Protein AF-F9EKE8-F1 (afdb_monomer_lite)

Foldseek 3Di:
DDPVVVCCVVPVVVGDDDDDCVVPDDDDDFDDDDPVQFDQPEDAFDDDPDPHGPGHHNDDRDPPDD

Structure (mmCIF, N/CA/C/O backbone):
data_AF-F9EKE8-F1
#
_entry.id   AF-F9EKE8-F1
#
loop_
_atom_site.group_PDB
_atom_site.id
_atom_site.type_symbol
_atom_site.label_atom_id
_atom_site.label_alt_id
_atom_site.label_comp_id
_atom_site.label_asym_id
_atom_site.label_entity_id
_atom_site.label_seq_id
_atom_site.pdbx_PDB_ins_code
_atom_site.Cartn_x
_atom_site.Cartn_y
_atom_site.Cartn_z
_atom_site.occupancy
_atom_site.B_iso_or_equiv
_atom_site.auth_seq_id
_atom_site.auth_comp_id
_atom_site.auth_asym_id
_atom_site.auth_atom_id
_atom_site.pdbx_PDB_model_num
ATOM 1 N N . MET A 1 1 ? -2.149 9.105 30.338 1.00 73.94 1 MET A N 1
ATOM 2 C CA . MET A 1 1 ? -2.805 9.040 29.020 1.00 73.94 1 MET A CA 1
ATOM 3 C C . MET A 1 1 ? -1.730 9.236 27.975 1.00 73.94 1 MET A C 1
ATOM 5 O O . MET A 1 1 ? -0.876 10.090 28.190 1.00 73.94 1 MET A O 1
ATOM 9 N N . ASN A 1 2 ? -1.689 8.409 26.935 1.00 95.62 2 ASN A N 1
ATOM 10 C CA . ASN A 1 2 ? -0.773 8.614 25.812 1.00 95.62 2 ASN A CA 1
ATOM 11 C C . ASN A 1 2 ? -1.428 9.541 24.759 1.00 95.62 2 ASN A C 1
ATOM 13 O O . ASN A 1 2 ? -2.617 9.844 24.843 1.00 95.62 2 ASN A O 1
ATOM 17 N N . LYS A 1 3 ? -0.660 9.967 23.748 1.00 97.25 3 LYS A N 1
ATOM 18 C CA . LYS A 1 3 ? -1.160 10.851 22.680 1.00 97.25 3 LYS A CA 1
ATOM 19 C C . LYS A 1 3 ? -2.321 10.245 21.877 1.00 97.25 3 LYS A C 1
ATOM 21 O O . LYS A 1 3 ? -3.188 10.977 21.417 1.00 97.25 3 LYS A O 1
ATOM 26 N N . LEU A 1 4 ? -2.347 8.924 21.694 1.00 95.44 4 LEU A N 1
ATOM 27 C CA . LEU A 1 4 ? -3.448 8.244 21.011 1.00 95.44 4 LEU A CA 1
ATOM 28 C C . LEU A 1 4 ? -4.741 8.329 21.835 1.00 95.44 4 LEU A C 1
ATOM 30 O O . LEU A 1 4 ? -5.781 8.660 21.279 1.00 95.44 4 LEU A O 1
ATOM 34 N N . ASP A 1 5 ? -4.671 8.109 23.149 1.00 93.94 5 ASP A N 1
ATOM 35 C CA . ASP A 1 5 ? -5.826 8.218 24.048 1.00 93.94 5 ASP A CA 1
ATOM 36 C C . ASP A 1 5 ? -6.421 9.641 24.035 1.00 93.94 5 ASP A C 1
ATOM 38 O O . ASP A 1 5 ? -7.641 9.813 24.055 1.00 93.94 5 ASP A O 1
ATOM 42 N N . GLU A 1 6 ? -5.562 10.669 23.995 1.00 96.56 6 GLU A N 1
ATOM 43 C CA . GLU A 1 6 ? -5.974 12.077 23.888 1.00 96.56 6 GLU A CA 1
ATOM 44 C C . GLU A 1 6 ? -6.710 12.345 22.571 1.00 96.56 6 GLU A C 1
ATOM 46 O O . GLU A 1 6 ? -7.809 12.901 22.584 1.00 96.56 6 GLU A O 1
ATOM 51 N N . LEU A 1 7 ? -6.150 11.876 21.452 1.00 97.00 7 LEU A N 1
ATOM 52 C CA . LEU A 1 7 ? -6.748 12.033 20.126 1.00 97.00 7 LEU A CA 1
ATOM 53 C C . LEU A 1 7 ? -8.066 11.270 19.984 1.00 97.00 7 LEU A C 1
ATOM 55 O O . LEU A 1 7 ? -9.003 11.796 19.391 1.00 97.00 7 LEU A O 1
ATOM 59 N N . ILE A 1 8 ? -8.177 10.062 20.545 1.00 96.94 8 ILE A N 1
ATOM 60 C CA . ILE A 1 8 ? -9.440 9.310 20.557 1.00 96.94 8 ILE A CA 1
ATOM 61 C C . ILE A 1 8 ? -10.503 10.100 21.318 1.00 96.94 8 ILE A C 1
ATOM 63 O O . ILE A 1 8 ? -11.623 10.231 20.836 1.00 96.94 8 ILE A O 1
ATOM 67 N N . LYS A 1 9 ? -10.166 10.671 22.477 1.00 95.19 9 LYS A N 1
ATOM 68 C CA . LYS A 1 9 ? -11.122 11.464 23.258 1.00 95.19 9 LYS A CA 1
ATOM 69 C C . LYS A 1 9 ? -11.566 12.738 22.526 1.00 95.19 9 LYS A C 1
ATOM 71 O O . LYS A 1 9 ? -12.731 13.109 22.633 1.00 95.19 9 LYS A O 1
ATOM 76 N N . GLU A 1 10 ? -10.650 13.407 21.828 1.00 97.38 10 GLU A N 1
ATOM 77 C CA . GLU A 1 10 ? -10.928 14.646 21.088 1.00 97.38 10 GLU A CA 1
ATOM 78 C C . GLU A 1 10 ? -11.729 14.394 19.803 1.00 97.38 10 GLU A C 1
ATOM 80 O O . GLU A 1 10 ? -12.720 15.076 19.548 1.00 97.38 10 GLU A O 1
ATOM 85 N N . LEU A 1 11 ? -11.314 13.409 19.002 1.00 97.81 11 LEU A N 1
ATOM 86 C CA . LEU A 1 11 ? -11.820 13.195 17.642 1.00 97.81 11 LEU A CA 1
ATOM 87 C C . LEU A 1 11 ? -12.916 12.124 17.562 1.00 97.81 11 LEU A C 1
ATOM 89 O O . LEU A 1 11 ? -13.735 12.151 16.646 1.00 97.81 11 LEU A O 1
ATOM 93 N N . CYS A 1 12 ? -12.960 11.202 18.525 1.00 97.31 12 CYS A N 1
ATOM 94 C CA . CYS A 1 12 ? -13.903 10.087 18.581 1.00 97.31 12 CYS A CA 1
ATOM 95 C C . CYS A 1 12 ? -14.634 10.069 19.942 1.00 97.31 12 CYS A C 1
ATOM 97 O O . CYS A 1 12 ? -14.464 9.129 20.721 1.00 97.31 12 CYS A O 1
ATOM 99 N N . PRO A 1 13 ? -15.478 11.072 20.261 1.00 94.06 13 PRO A N 1
ATOM 100 C CA . PRO A 1 13 ? -16.096 11.220 21.587 1.00 94.06 13 PRO A 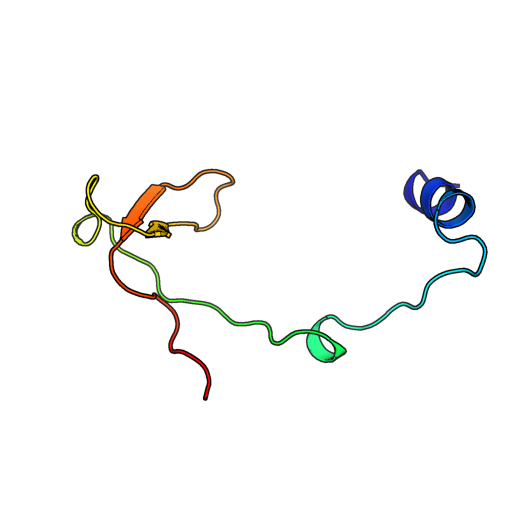CA 1
ATOM 101 C C . PRO A 1 13 ? -17.021 10.059 21.993 1.00 94.06 13 PRO A C 1
ATOM 103 O O . PRO A 1 13 ? -17.302 9.884 23.175 1.00 94.06 13 PRO A O 1
ATOM 106 N N . ASN A 1 14 ? -17.462 9.246 21.026 1.00 96.62 14 ASN A N 1
ATOM 107 C CA . ASN A 1 14 ? -18.248 8.030 21.253 1.00 96.62 14 ASN A CA 1
ATOM 108 C C . ASN A 1 14 ? -17.382 6.759 21.395 1.00 96.62 14 ASN A C 1
ATOM 110 O O . ASN A 1 14 ? -17.922 5.659 21.485 1.00 96.62 14 ASN A O 1
ATOM 114 N N . GLY A 1 15 ? -16.053 6.894 21.410 1.00 94.56 15 GLY A N 1
ATOM 115 C CA . GLY A 1 15 ? -15.103 5.784 21.423 1.00 94.56 15 GLY A CA 1
ATOM 116 C C . GLY A 1 15 ? -14.784 5.231 20.032 1.00 94.56 15 GLY A C 1
ATOM 117 O O . GLY A 1 15 ? -15.201 5.770 19.007 1.00 94.56 15 GLY A O 1
ATOM 118 N N . VAL A 1 16 ? -14.003 4.149 20.015 1.00 95.56 16 VAL A N 1
ATOM 119 C CA . VAL A 1 16 ? -13.584 3.413 18.813 1.00 95.56 16 VAL A CA 1
ATOM 120 C C . VAL A 1 16 ? -13.692 1.909 19.063 1.00 95.56 16 VAL A C 1
ATOM 122 O O . VAL A 1 16 ? -13.629 1.459 20.206 1.00 95.56 16 VAL A O 1
ATOM 125 N N . GLU A 1 17 ? -13.830 1.136 17.991 1.00 95.81 17 GLU A N 1
ATOM 126 C CA . GLU A 1 17 ? -13.749 -0.325 18.020 1.00 95.81 17 GLU A CA 1
ATOM 127 C C . GLU A 1 17 ? -12.359 -0.774 17.552 1.00 95.81 17 GLU A C 1
ATOM 129 O O . GLU A 1 17 ? -11.775 -0.169 16.650 1.00 95.81 17 GLU A O 1
ATOM 134 N N . TYR A 1 18 ? -11.842 -1.849 18.146 1.00 95.25 18 TYR A N 1
ATOM 135 C CA . TYR A 1 18 ? -10.620 -2.507 17.694 1.00 95.25 18 TYR A CA 1
ATOM 136 C C . TYR A 1 18 ? -10.994 -3.723 16.850 1.00 95.2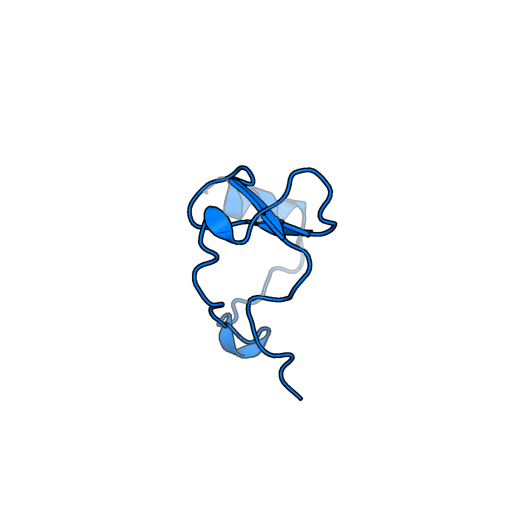5 18 TYR A C 1
ATOM 138 O O . TYR A 1 18 ? -11.703 -4.602 17.332 1.00 95.25 18 TYR A O 1
ATOM 146 N N . LYS A 1 19 ? -10.500 -3.762 15.611 1.00 96.62 19 LYS A N 1
ATOM 147 C CA . LYS A 1 19 ? -10.693 -4.869 14.668 1.00 96.62 19 LYS A CA 1
ATOM 148 C C . LYS A 1 19 ? -9.359 -5.413 14.202 1.00 96.62 19 LYS A C 1
ATOM 150 O O . LYS A 1 19 ? -8.381 -4.663 14.107 1.00 96.62 19 LYS A O 1
ATOM 155 N N . GLU A 1 20 ? -9.322 -6.697 13.880 1.00 96.62 20 GLU A N 1
ATOM 156 C CA . GLU A 1 20 ? -8.168 -7.262 13.191 1.00 96.62 20 GLU A CA 1
ATOM 157 C C . GLU A 1 20 ? -8.145 -6.758 11.742 1.00 96.62 20 GLU A C 1
ATOM 159 O O . GLU A 1 20 ? -9.183 -6.636 11.092 1.00 96.62 20 GLU A O 1
ATOM 164 N N . LEU A 1 21 ? -6.957 -6.478 11.194 1.00 95.88 21 LEU A N 1
ATOM 165 C CA . LEU A 1 21 ? -6.843 -5.973 9.817 1.00 95.88 21 LEU A CA 1
ATOM 166 C C . LEU A 1 21 ? -7.496 -6.918 8.800 1.00 95.88 21 LEU A C 1
ATOM 168 O O . LEU A 1 21 ? -8.119 -6.447 7.854 1.00 95.88 21 LEU A O 1
ATOM 172 N N . GLY A 1 22 ? -7.411 -8.232 9.032 1.00 95.69 22 GLY A N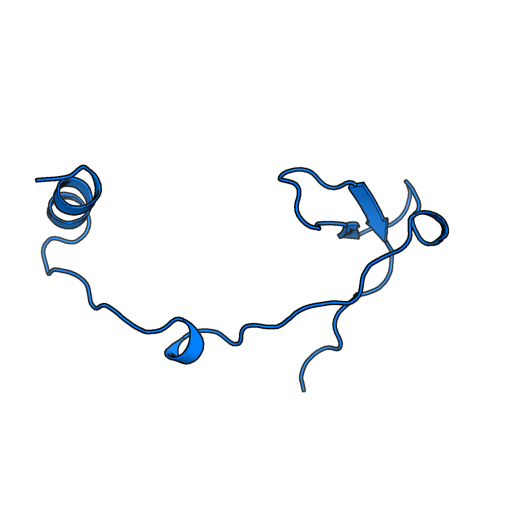 1
ATOM 173 C CA . GLY A 1 22 ? -8.024 -9.252 8.180 1.00 95.69 22 GLY A CA 1
ATOM 174 C C . GLY A 1 22 ? -9.555 -9.206 8.124 1.00 95.69 22 GLY A C 1
ATOM 175 O O . GLY A 1 22 ? -10.134 -9.753 7.190 1.00 95.69 22 GLY A O 1
ATOM 176 N N . GLU A 1 23 ? -10.220 -8.541 9.074 1.00 97.12 23 GLU A N 1
ATOM 177 C CA . GLU A 1 23 ? -11.682 -8.381 9.076 1.00 97.12 23 GLU A CA 1
ATOM 178 C C . GLU A 1 23 ? -12.153 -7.266 8.135 1.00 97.12 23 GLU A C 1
ATOM 180 O O . GLU A 1 23 ? -13.301 -7.277 7.692 1.00 97.12 23 GLU A O 1
ATOM 185 N N . ILE A 1 24 ? -11.287 -6.290 7.841 1.00 96.06 24 ILE A N 1
ATOM 186 C CA . ILE A 1 24 ? -11.638 -5.091 7.062 1.00 96.06 24 ILE A CA 1
ATOM 187 C C . ILE A 1 24 ? -10.821 -4.931 5.779 1.00 96.06 24 ILE A C 1
ATOM 189 O O . ILE A 1 24 ? -11.188 -4.133 4.918 1.00 96.06 24 ILE A O 1
ATOM 193 N N . ALA A 1 25 ? -9.715 -5.661 5.642 1.00 94.19 25 ALA A N 1
ATOM 194 C CA . ALA A 1 25 ? -8.823 -5.579 4.500 1.00 94.19 25 ALA A CA 1
ATOM 195 C C . ALA A 1 25 ? -8.203 -6.940 4.181 1.00 94.19 25 ALA A C 1
ATOM 197 O O . ALA A 1 25 ? -7.815 -7.708 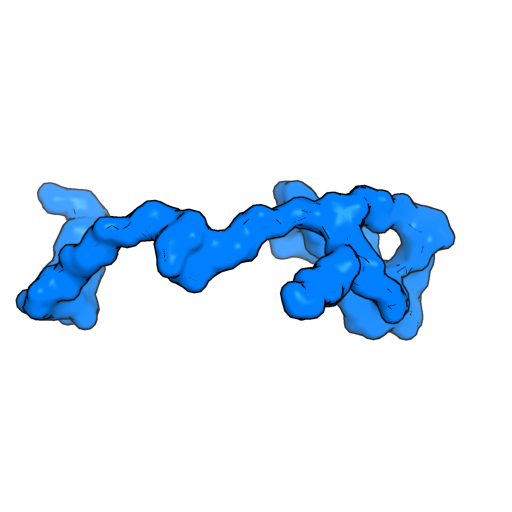5.062 1.00 94.19 25 ALA A O 1
ATOM 198 N N . LYS A 1 26 ? -8.037 -7.212 2.885 1.00 90.81 26 LYS A N 1
ATOM 199 C CA . LYS A 1 26 ? -7.201 -8.318 2.428 1.00 90.81 26 LYS A CA 1
ATOM 200 C C . LYS A 1 26 ? -5.755 -7.841 2.374 1.00 90.81 26 LYS A C 1
ATOM 202 O O . LYS A 1 26 ? -5.442 -6.889 1.667 1.00 90.81 26 LYS A O 1
ATOM 207 N N . VAL A 1 27 ? -4.883 -8.513 3.116 1.00 90.38 27 VAL A N 1
ATOM 208 C CA . VAL A 1 27 ? -3.442 -8.250 3.088 1.00 90.38 27 VAL A CA 1
ATOM 209 C C . VAL A 1 27 ? -2.814 -9.140 2.020 1.00 90.38 27 VAL A C 1
ATOM 211 O O . VAL A 1 27 ? -2.901 -10.365 2.108 1.00 90.38 27 VAL A O 1
ATOM 214 N N . THR A 1 28 ? -2.198 -8.530 1.010 1.00 90.19 28 THR A N 1
ATOM 215 C CA . THR A 1 28 ? -1.450 -9.227 -0.043 1.00 90.19 28 THR A CA 1
ATOM 216 C C . THR A 1 28 ? -0.020 -8.722 -0.128 1.00 90.19 28 THR A C 1
ATOM 218 O O . THR A 1 28 ? 0.330 -7.681 0.431 1.00 90.19 28 THR A O 1
ATOM 221 N N . ILE A 1 29 ? 0.819 -9.498 -0.809 1.00 90.00 29 ILE A N 1
ATOM 222 C CA . ILE A 1 29 ? 2.162 -9.090 -1.207 1.00 90.00 29 ILE A CA 1
ATOM 223 C C . ILE A 1 29 ? 2.242 -9.172 -2.728 1.00 90.00 29 ILE A C 1
ATOM 225 O O . ILE A 1 29 ? 1.710 -10.109 -3.321 1.00 90.00 29 ILE A O 1
ATOM 229 N N . GLY A 1 30 ? 2.896 -8.191 -3.342 1.00 89.19 30 GLY A N 1
ATOM 230 C CA . GLY A 1 30 ? 3.266 -8.264 -4.750 1.00 89.19 30 GLY A CA 1
ATOM 231 C C . GLY A 1 30 ? 4.608 -8.967 -4.955 1.00 89.19 30 GLY A C 1
ATOM 232 O O . GLY A 1 30 ? 5.286 -9.376 -4.009 1.00 89.19 30 GLY A O 1
ATOM 233 N N . GLU A 1 31 ? 5.017 -9.059 -6.210 1.00 90.81 31 GLU A N 1
ATOM 234 C CA . GLU A 1 31 ? 6.323 -9.535 -6.641 1.00 90.81 31 GLU A CA 1
ATOM 235 C C . GLU A 1 31 ? 7.376 -8.419 -6.603 1.00 90.81 31 GLU A C 1
ATOM 237 O O . GLU A 1 31 ? 7.083 -7.226 -6.731 1.00 90.81 31 GLU A O 1
ATOM 242 N N . PHE A 1 32 ? 8.644 -8.805 -6.453 1.00 92.50 32 PHE A N 1
ATOM 243 C CA . PHE A 1 32 ? 9.751 -7.853 -6.450 1.00 92.50 32 PHE A CA 1
ATOM 244 C C . PHE A 1 32 ? 10.074 -7.360 -7.872 1.00 92.50 32 PHE A C 1
ATOM 246 O O . PHE A 1 32 ? 10.627 -8.098 -8.694 1.00 92.50 32 PHE A O 1
ATOM 253 N N . VAL A 1 33 ? 9.797 -6.084 -8.153 1.00 94.44 33 VAL A N 1
ATOM 254 C CA . VAL A 1 33 ? 10.071 -5.459 -9.459 1.00 94.44 33 VAL A CA 1
ATOM 255 C C . VAL A 1 33 ? 11.561 -5.143 -9.599 1.00 94.44 33 VAL A C 1
ATOM 257 O O . VAL A 1 33 ? 12.098 -4.254 -8.934 1.00 94.44 33 VAL A O 1
ATOM 260 N N . HIS A 1 34 ? 12.241 -5.865 -10.486 1.00 93.56 34 HIS A N 1
ATOM 261 C CA . HIS A 1 34 ? 13.665 -5.668 -10.750 1.00 93.56 34 HIS A CA 1
ATOM 262 C C . HIS A 1 34 ? 13.923 -4.337 -11.473 1.00 93.56 34 HIS A C 1
ATOM 264 O O . HIS A 1 34 ? 13.090 -3.861 -12.239 1.00 93.56 34 HIS A O 1
ATOM 270 N N . LYS A 1 35 ? 15.087 -3.721 -11.229 1.00 92.62 35 LYS A N 1
ATOM 271 C CA . LYS A 1 35 ? 15.429 -2.398 -11.786 1.00 92.62 35 LYS A CA 1
ATOM 272 C C . LYS A 1 35 ? 15.530 -2.375 -13.311 1.00 92.62 35 LYS A C 1
ATOM 274 O O . LYS A 1 35 ? 15.255 -1.348 -13.911 1.00 92.62 35 LYS A O 1
ATOM 279 N N . ASP A 1 36 ? 15.927 -3.481 -13.927 1.00 95.56 36 ASP A N 1
ATOM 280 C CA . ASP A 1 36 ? 16.011 -3.640 -15.384 1.00 95.56 36 ASP A CA 1
ATOM 281 C C . ASP A 1 36 ? 14.637 -3.677 -16.070 1.00 95.56 36 ASP A C 1
ATOM 283 O O . ASP A 1 36 ? 14.555 -3.486 -17.280 1.00 95.56 36 ASP A O 1
ATOM 287 N N . LYS A 1 37 ? 13.560 -3.872 -15.300 1.00 94.88 37 LYS A N 1
ATOM 288 C CA . LYS A 1 37 ? 12.174 -3.742 -15.763 1.00 94.88 37 LYS A CA 1
ATOM 289 C C . LYS A 1 37 ? 11.594 -2.338 -15.558 1.00 94.88 37 LYS A C 1
ATOM 291 O O . LYS A 1 37 ? 10.452 -2.106 -15.936 1.00 94.88 37 LYS A O 1
ATOM 296 N N . GLN A 1 38 ? 12.337 -1.420 -14.938 1.00 96.88 38 GLN A N 1
ATOM 297 C CA . GLN A 1 38 ? 11.863 -0.070 -14.633 1.00 96.88 38 GLN A CA 1
ATOM 298 C C . GLN A 1 38 ? 12.287 0.929 -15.713 1.00 96.88 38 GLN A C 1
ATOM 300 O O . GLN A 1 38 ? 13.33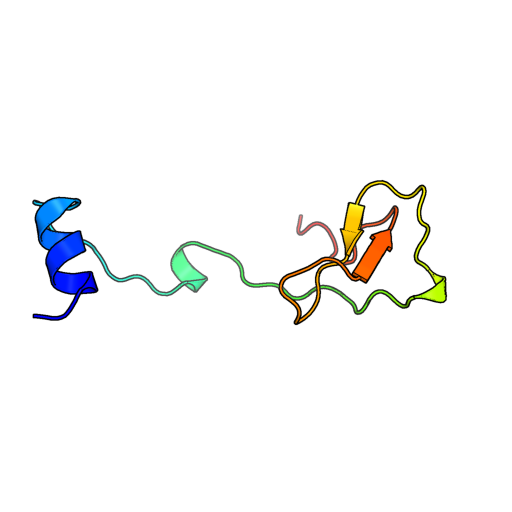7 0.788 -16.340 1.00 96.88 38 GLN A O 1
ATOM 305 N N . SER A 1 39 ? 11.478 1.967 -15.903 1.00 97.44 39 SER A N 1
ATOM 306 C CA . SER A 1 39 ? 11.700 3.027 -16.889 1.00 97.44 39 SER A CA 1
ATOM 307 C C . SER A 1 39 ? 11.300 4.374 -16.300 1.00 97.44 39 SER A C 1
ATOM 309 O O . SER A 1 39 ? 10.298 4.458 -15.607 1.00 97.44 39 SER A O 1
ATOM 311 N N . GLU A 1 40 ? 12.037 5.447 -16.590 1.00 95.94 40 GLU A N 1
ATOM 312 C CA . GLU A 1 40 ? 11.662 6.806 -16.153 1.00 95.94 40 GLU A CA 1
ATOM 313 C C . GLU A 1 40 ? 10.376 7.316 -16.823 1.00 95.94 40 GLU A C 1
ATOM 315 O O . GLU A 1 40 ? 9.733 8.221 -16.300 1.00 95.94 40 GLU A O 1
ATOM 320 N N . ASN A 1 41 ? 10.001 6.732 -17.965 1.00 97.12 41 ASN A N 1
ATOM 321 C CA . ASN A 1 41 ? 8.800 7.102 -18.719 1.00 97.12 41 ASN A CA 1
ATOM 322 C C . ASN A 1 41 ? 7.573 6.243 -18.374 1.00 97.12 41 ASN A C 1
ATOM 324 O O . ASN A 1 41 ? 6.531 6.422 -19.000 1.00 97.12 41 ASN A O 1
ATOM 328 N N . ALA A 1 42 ? 7.708 5.287 -17.450 1.00 97.62 42 ALA A N 1
ATOM 329 C CA . ALA A 1 42 ? 6.611 4.412 -17.061 1.00 97.62 42 ALA A CA 1
ATOM 330 C C . ALA A 1 42 ? 5.627 5.110 -16.109 1.00 97.62 42 ALA A C 1
ATOM 332 O O . ALA A 1 42 ? 5.974 6.082 -15.434 1.00 97.62 42 ALA A O 1
ATOM 333 N N . GLU A 1 43 ? 4.391 4.617 -16.050 1.00 96.81 43 GLU A N 1
ATOM 334 C CA . GLU A 1 43 ? 3.298 5.321 -15.363 1.00 96.81 43 GLU A CA 1
ATOM 335 C C . GLU A 1 43 ? 3.299 5.133 -13.835 1.00 96.81 43 GLU A C 1
ATOM 337 O O . GLU A 1 43 ? 3.058 6.088 -13.090 1.00 96.81 43 GLU A O 1
ATOM 342 N N . TYR A 1 44 ? 3.565 3.920 -13.337 1.00 95.81 44 TYR A N 1
ATOM 343 C CA . TYR A 1 44 ? 3.284 3.577 -11.940 1.00 95.81 44 TYR A CA 1
ATOM 344 C C . TYR A 1 44 ? 4.549 3.560 -11.074 1.00 95.81 44 TYR A C 1
ATOM 346 O O . TYR A 1 44 ? 5.520 2.886 -11.417 1.00 95.81 44 TYR A O 1
ATOM 354 N N . PRO A 1 45 ? 4.570 4.253 -9.921 1.00 95.94 45 PRO A N 1
ATOM 355 C CA . PRO A 1 45 ? 5.737 4.266 -9.048 1.00 95.94 45 PRO A CA 1
ATOM 356 C C . PRO A 1 45 ? 5.920 2.923 -8.330 1.00 95.94 45 PRO A C 1
ATOM 358 O O . PRO A 1 45 ? 4.987 2.377 -7.740 1.00 95.94 45 PRO A O 1
ATOM 361 N N . VAL A 1 46 ? 7.154 2.425 -8.297 1.00 95.69 46 VAL A N 1
ATOM 362 C CA . VAL A 1 46 ? 7.516 1.195 -7.584 1.00 95.69 46 VAL A CA 1
ATOM 363 C C . VAL A 1 46 ? 7.819 1.509 -6.120 1.00 95.69 46 VAL A C 1
ATOM 365 O O . VAL A 1 46 ? 8.828 2.150 -5.810 1.00 95.69 46 VAL A O 1
ATOM 368 N N . TYR A 1 47 ? 6.976 1.008 -5.215 1.00 93.50 47 TYR A N 1
ATOM 369 C CA . TYR A 1 47 ? 7.173 1.070 -3.765 1.00 93.50 47 TYR A CA 1
ATOM 370 C C . TYR A 1 47 ? 7.523 -0.310 -3.199 1.00 93.50 47 TYR A C 1
ATOM 372 O O . TYR A 1 47 ? 6.821 -1.288 -3.431 1.00 93.50 47 TYR A O 1
ATOM 380 N N . ASN A 1 48 ? 8.618 -0.367 -2.437 1.00 89.06 48 ASN A N 1
ATOM 381 C CA . ASN A 1 48 ? 9.088 -1.558 -1.721 1.00 89.06 48 ASN A CA 1
ATOM 382 C C . ASN A 1 48 ? 9.177 -1.238 -0.213 1.00 89.06 48 ASN A C 1
ATOM 384 O O . ASN A 1 48 ? 8.283 -0.614 0.342 1.00 89.06 48 ASN A O 1
ATOM 388 N N . GLY A 1 49 ? 10.270 -1.608 0.465 1.00 89.25 49 GLY A N 1
ATOM 389 C CA . GLY A 1 49 ? 10.467 -1.333 1.897 1.00 89.25 49 GLY A CA 1
ATOM 390 C C . GLY A 1 49 ? 10.863 0.109 2.258 1.00 89.25 49 GLY A C 1
ATOM 391 O O . GLY A 1 49 ? 11.118 0.386 3.426 1.00 89.25 49 GLY A O 1
ATOM 392 N N . GLY A 1 50 ? 10.979 1.014 1.281 1.00 91.62 50 GLY A N 1
ATOM 393 C CA . GLY A 1 50 ? 11.337 2.421 1.492 1.00 91.62 50 GLY A CA 1
ATOM 394 C C . GLY A 1 50 ? 10.123 3.355 1.482 1.00 91.62 50 GLY A C 1
ATOM 395 O O . GLY A 1 50 ? 9.069 3.008 0.963 1.00 91.62 50 GLY A O 1
ATOM 396 N N . ILE A 1 51 ? 10.291 4.571 2.013 1.00 95.12 51 ILE A N 1
ATOM 397 C CA . ILE A 1 51 ? 9.240 5.611 2.022 1.00 95.12 51 ILE A CA 1
ATOM 398 C C . ILE A 1 51 ? 9.113 6.384 0.696 1.00 95.12 51 ILE A C 1
ATOM 400 O O . ILE A 1 51 ? 8.136 7.100 0.491 1.00 95.12 51 ILE A O 1
ATOM 404 N N . SER A 1 52 ? 10.092 6.241 -0.199 1.00 96.00 52 SER A N 1
ATOM 405 C CA . SER A 1 52 ? 10.113 6.853 -1.531 1.00 96.00 52 SER A CA 1
ATOM 406 C C . SER A 1 52 ? 10.132 5.766 -2.600 1.00 96.00 52 SER A C 1
ATOM 408 O O . SER A 1 52 ? 10.650 4.672 -2.356 1.00 96.00 52 SER A O 1
ATOM 410 N N . ASN A 1 53 ? 9.605 6.075 -3.787 1.00 95.38 53 ASN A N 1
ATOM 411 C CA . ASN A 1 53 ? 9.660 5.146 -4.911 1.00 95.38 53 ASN A CA 1
ATOM 412 C C . ASN A 1 53 ? 11.109 4.924 -5.383 1.00 95.38 53 ASN A C 1
ATOM 414 O O . ASN A 1 53 ? 11.977 5.781 -5.199 1.00 95.38 53 ASN A O 1
ATOM 418 N N . THR A 1 54 ? 11.364 3.761 -5.982 1.00 95.06 54 THR A N 1
ATOM 419 C CA . THR A 1 54 ? 12.686 3.397 -6.528 1.00 95.06 54 THR A CA 1
ATOM 420 C C . THR A 1 54 ? 12.801 3.552 -8.048 1.00 95.06 54 THR A C 1
ATOM 422 O O . THR A 1 54 ? 13.870 3.271 -8.587 1.00 95.06 54 THR A O 1
ATOM 425 N N . GLY A 1 55 ? 11.724 3.982 -8.709 1.00 96.25 55 GLY A N 1
ATOM 426 C CA . GLY A 1 55 ? 11.560 4.091 -10.160 1.00 96.25 55 GLY A CA 1
ATOM 427 C C . GLY A 1 55 ? 10.103 3.845 -10.561 1.00 96.25 55 GLY A C 1
ATOM 428 O O . GLY A 1 55 ? 9.230 3.789 -9.689 1.00 96.25 55 GLY A O 1
ATOM 429 N N . TYR A 1 56 ? 9.843 3.691 -11.862 1.00 97.56 56 TYR A N 1
ATOM 430 C CA . TYR A 1 56 ? 8.494 3.483 -12.398 1.00 97.56 56 TYR A CA 1
ATOM 431 C C . TYR A 1 56 ? 8.403 2.206 -13.237 1.00 97.56 56 TYR A C 1
ATOM 433 O O . TYR A 1 56 ? 9.402 1.738 -13.789 1.00 97.56 56 TYR A O 1
ATOM 441 N N . TYR A 1 57 ? 7.203 1.636 -13.306 1.00 96.69 57 TYR A N 1
ATOM 442 C CA . TYR A 1 57 ? 6.882 0.386 -13.990 1.00 96.69 57 TYR A CA 1
ATOM 443 C C . TYR A 1 57 ? 5.511 0.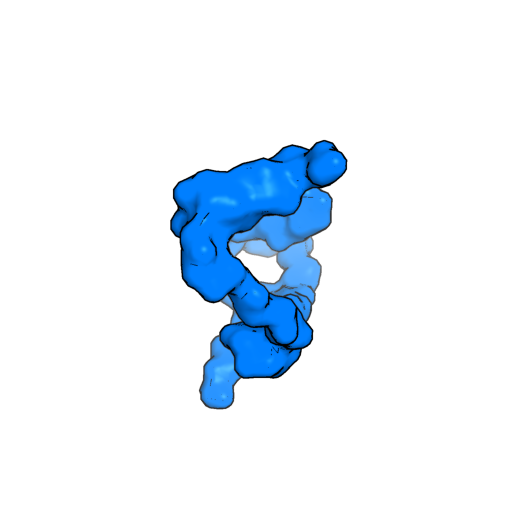489 -14.674 1.00 96.69 57 TYR A C 1
ATOM 445 O O . TYR A 1 57 ? 4.638 1.203 -14.189 1.00 96.69 57 TYR A O 1
ATOM 453 N N . ASP A 1 58 ? 5.330 -0.190 -15.808 1.00 96.19 58 ASP A N 1
ATOM 454 C CA . ASP A 1 58 ? 4.097 -0.108 -16.614 1.00 96.19 58 ASP A CA 1
ATOM 455 C C . ASP A 1 58 ? 3.079 -1.211 -16.284 1.00 96.19 58 ASP A C 1
ATOM 457 O O . ASP A 1 58 ? 1.943 -1.181 -16.756 1.00 96.19 58 ASP A O 1
ATOM 461 N N . GLU A 1 59 ? 3.466 -2.188 -15.462 1.00 92.88 59 GLU A N 1
ATOM 462 C CA . GLU A 1 59 ? 2.618 -3.322 -15.097 1.00 92.88 59 GLU A CA 1
ATOM 463 C C . GLU A 1 59 ? 2.321 -3.347 -13.592 1.00 92.88 59 GLU A C 1
ATOM 465 O O . GLU A 1 59 ? 2.975 -2.693 -12.776 1.00 92.88 59 GLU A O 1
ATOM 470 N N . TYR A 1 60 ? 1.325 -4.146 -13.212 1.00 88.62 60 TYR A N 1
ATOM 471 C CA . TYR A 1 60 ? 1.075 -4.485 -11.817 1.00 88.62 60 TYR A CA 1
ATOM 472 C C . TYR A 1 60 ? 2.026 -5.602 -11.373 1.00 88.62 60 TYR A C 1
ATOM 474 O O . TYR A 1 60 ? 2.313 -6.524 -12.132 1.00 88.62 60 TYR A O 1
ATOM 482 N N . ASN A 1 61 ? 2.489 -5.550 -10.125 1.00 90.06 61 ASN A N 1
ATOM 483 C CA . ASN A 1 61 ? 3.285 -6.623 -9.524 1.00 90.06 61 ASN A CA 1
ATOM 484 C C . ASN A 1 61 ? 2.451 -7.552 -8.630 1.00 90.06 61 ASN A C 1
ATOM 486 O O . ASN A 1 61 ? 3.006 -8.416 -7.965 1.00 90.06 61 ASN A O 1
ATOM 490 N N . GLU A 1 62 ? 1.135 -7.371 -8.579 1.00 88.44 62 GLU A N 1
ATOM 491 C CA . GLU A 1 62 ? 0.210 -8.254 -7.874 1.00 88.44 62 GLU A CA 1
ATOM 492 C C . GLU A 1 62 ? -0.989 -8.524 -8.776 1.00 88.44 62 GLU A C 1
ATOM 494 O O . GLU A 1 62 ? -1.562 -7.596 -9.350 1.00 88.44 62 GLU A O 1
ATOM 499 N N . GLU A 1 63 ? -1.328 -9.800 -8.973 1.00 76.31 63 GLU A N 1
ATOM 500 C CA . GLU A 1 63 ? -2.488 -10.161 -9.781 1.00 76.31 63 GLU A CA 1
ATOM 501 C C . GLU A 1 63 ? -3.753 -9.547 -9.186 1.00 76.31 63 GLU A C 1
ATOM 503 O O . GLU A 1 63 ? -4.066 -9.798 -8.026 1.00 76.31 63 GLU A O 1
ATOM 508 N N . LYS A 1 64 ? -4.537 -8.831 -10.008 1.00 63.22 64 LYS A N 1
ATOM 509 C CA . LYS A 1 64 ? -5.884 -8.395 -9.621 1.00 63.22 64 LYS A CA 1
ATOM 510 C C . LYS A 1 64 ? -6.665 -9.598 -9.110 1.00 63.22 64 LYS A C 1
ATOM 512 O O . LYS A 1 64 ? -7.118 -10.432 -9.896 1.00 63.22 64 LYS A O 1
ATOM 517 N N . ILE A 1 65 ? -6.850 -9.658 -7.798 1.00 58.00 65 ILE A N 1
ATOM 518 C CA . ILE A 1 65 ? -7.743 -10.618 -7.166 1.00 58.00 65 ILE A CA 1
ATOM 519 C C . ILE A 1 65 ? -9.122 -10.426 -7.806 1.00 58.00 65 ILE A C 1
ATOM 521 O O . ILE A 1 65 ? -9.712 -9.351 -7.691 1.00 58.00 65 ILE A O 1
ATOM 525 N N . LYS A 1 66 ? -9.588 -11.449 -8.528 1.00 45.97 66 LYS A N 1
ATOM 526 C CA . LYS A 1 66 ? -10.973 -11.545 -8.998 1.00 45.97 66 LYS A CA 1
ATOM 527 C C . LYS A 1 66 ? -11.935 -11.707 -7.830 1.00 45.97 66 LYS A C 1
ATOM 529 O O . LYS A 1 66 ? -11.566 -12.417 -6.867 1.00 45.97 66 LYS A O 1
#

Radius of gyration: 18.62 Å; chains: 1; bounding box: 34×26×48 Å

Sequence (66 aa):
MNKLDELIKELCPNGVEYKELGEIAKVTIGEFVHKDKQSENAEYPVYNGGISNTGYYDEYNEEKIK

pLDDT: mean 92.24, std 9.14, range [45.97, 97.81]

InterPro domains:
  IPR044946 Type I restriction modification DNA specificity domain superfamily [G3DSA:3.90.220.20] (4-66)

Organism: NCBI:txid997347

Secondary structure (DSSP, 8-state):
--HHHHHHHHH-TT------HHHH----------GGG--TT-SEE--SSSSS---EESS-SS----